Protein AF-A0AAD9R209-F1 (afdb_monomer_lite)

Radius of gyration: 31.99 Å; chains: 1; bounding box: 62×39×92 Å

Structure (mmCIF, N/CA/C/O backbone):
data_AF-A0AAD9R209-F1
#
_entry.id   AF-A0AAD9R209-F1
#
loop_
_atom_site.group_PDB
_atom_site.id
_atom_site.type_symbol
_atom_site.label_atom_id
_atom_site.label_alt_id
_atom_site.label_comp_id
_atom_site.label_asym_id
_atom_site.label_entity_id
_atom_site.label_seq_id
_atom_site.pdbx_PDB_ins_code
_atom_site.Cartn_x
_atom_site.Cartn_y
_atom_site.Cartn_z
_atom_site.occupancy
_atom_site.B_iso_or_equiv
_atom_site.auth_seq_id
_atom_site.auth_comp_id
_atom_site.auth_asym_id
_atom_site.auth_atom_id
_atom_site.pdbx_PDB_model_num
ATOM 1 N N . MET A 1 1 ? -39.297 24.899 1.741 1.00 39.56 1 MET A N 1
ATOM 2 C CA . MET A 1 1 ? -38.639 23.579 1.813 1.00 39.56 1 MET A CA 1
ATOM 3 C C . MET A 1 1 ? -38.096 23.479 3.235 1.00 39.56 1 MET A C 1
ATOM 5 O O . MET A 1 1 ? -37.093 24.117 3.505 1.00 39.56 1 MET A O 1
ATOM 9 N N . ALA A 1 2 ? -38.936 23.142 4.224 1.00 40.56 2 ALA A N 1
ATOM 10 C CA . ALA A 1 2 ? -39.173 21.765 4.701 1.00 40.56 2 ALA A CA 1
ATOM 11 C C . ALA A 1 2 ? -37.816 21.090 5.002 1.00 40.56 2 ALA A C 1
ATOM 13 O O . ALA A 1 2 ? -37.131 20.724 4.054 1.00 40.56 2 ALA A O 1
ATOM 14 N N . ASP A 1 3 ? -37.231 21.317 6.185 1.00 39.03 3 ASP A N 1
ATOM 15 C CA . ASP A 1 3 ? -37.406 20.535 7.435 1.00 39.03 3 ASP A CA 1
ATOM 16 C C . ASP A 1 3 ? -36.980 19.070 7.250 1.00 39.03 3 ASP A C 1
ATOM 18 O O . ASP A 1 3 ? -37.616 18.385 6.460 1.00 39.03 3 ASP A O 1
ATOM 22 N N . GLU A 1 4 ? -35.904 18.624 7.923 1.00 42.00 4 GLU A N 1
ATOM 23 C CA . GLU A 1 4 ? -35.859 17.295 8.564 1.00 42.00 4 GLU A CA 1
ATOM 24 C C . GLU A 1 4 ? -34.577 17.070 9.412 1.00 42.00 4 GLU A C 1
ATOM 26 O O . GLU A 1 4 ? -33.451 17.150 8.919 1.00 42.00 4 GLU A O 1
ATOM 31 N N . ALA A 1 5 ? -34.818 16.695 10.675 1.00 45.03 5 ALA A N 1
ATOM 32 C CA . ALA A 1 5 ? -34.041 15.826 11.576 1.00 45.03 5 ALA A CA 1
ATOM 33 C C . ALA A 1 5 ? -32.638 16.289 12.044 1.00 45.03 5 ALA A C 1
ATOM 35 O O . ALA A 1 5 ? -31.630 16.106 11.371 1.00 45.03 5 ALA A O 1
ATOM 36 N N . ALA A 1 6 ? -32.464 16.891 13.228 1.00 46.31 6 ALA A N 1
ATOM 37 C CA . ALA A 1 6 ? -32.714 16.331 14.568 1.00 46.31 6 ALA A CA 1
ATOM 38 C C . ALA A 1 6 ? -32.082 14.938 14.781 1.00 46.31 6 ALA A C 1
ATOM 40 O O . ALA A 1 6 ? -32.778 13.928 14.853 1.00 46.31 6 ALA A O 1
ATOM 41 N N . SER A 1 7 ? -30.751 14.881 14.923 1.00 39.94 7 SER A N 1
ATOM 42 C 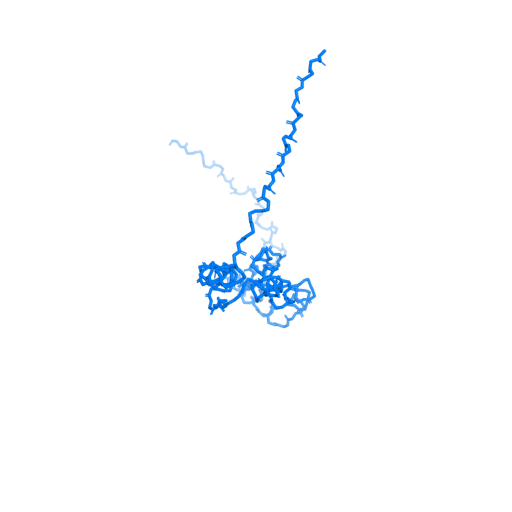CA . SER A 1 7 ? -30.082 13.698 15.480 1.00 39.94 7 SER A CA 1
ATOM 43 C C . SER A 1 7 ? -30.134 13.738 17.002 1.00 39.94 7 SER A C 1
ATOM 45 O O . SER A 1 7 ? -29.393 14.464 17.661 1.00 39.94 7 SER A O 1
ATOM 47 N N . ALA A 1 8 ? -31.090 12.948 17.479 1.00 51.34 8 ALA A N 1
ATOM 48 C CA . ALA A 1 8 ? -31.339 12.442 18.814 1.00 51.34 8 ALA A CA 1
ATOM 49 C C . ALA A 1 8 ? -30.184 12.526 19.825 1.00 51.34 8 ALA A C 1
ATOM 51 O O . ALA A 1 8 ? -29.066 12.056 19.617 1.00 51.34 8 ALA A O 1
ATOM 52 N N . GLU A 1 9 ? -30.565 13.049 20.982 1.00 49.25 9 GLU A N 1
ATOM 53 C CA . GLU A 1 9 ? -29.895 12.960 22.265 1.00 49.25 9 GLU A CA 1
ATOM 54 C C . GLU A 1 9 ? -29.612 11.496 22.650 1.00 49.25 9 GLU A C 1
ATOM 56 O O . GLU A 1 9 ? -30.528 10.726 22.942 1.00 49.25 9 GLU A O 1
ATOM 61 N N . GLU A 1 10 ? -28.339 11.107 22.743 1.00 46.91 10 GLU A N 1
ATOM 62 C CA . GLU A 1 10 ? -27.962 9.912 23.503 1.00 46.91 10 GLU A CA 1
ATOM 63 C C . GLU A 1 10 ? -27.911 10.260 24.995 1.00 46.91 10 GLU A C 1
ATOM 65 O O . GLU A 1 10 ? -26.869 10.536 25.590 1.00 46.91 10 GLU A O 1
ATOM 70 N N . ASN A 1 11 ? -29.090 10.241 25.615 1.00 55.69 11 ASN A N 1
ATOM 71 C CA . ASN A 1 11 ? -29.257 10.217 27.061 1.00 55.69 11 ASN A CA 1
ATOM 72 C C . ASN A 1 11 ? -28.818 8.845 27.606 1.00 55.69 11 ASN A C 1
ATOM 74 O O . ASN A 1 11 ? -29.632 7.968 27.904 1.00 55.69 11 ASN A O 1
ATOM 78 N N . THR A 1 12 ? -27.507 8.626 27.721 1.00 56.84 12 THR A N 1
ATOM 79 C CA . THR A 1 12 ? -26.969 7.441 28.397 1.00 56.84 12 THR A CA 1
ATOM 80 C C . THR A 1 12 ? -27.077 7.603 29.909 1.00 56.84 12 THR A C 1
ATOM 82 O O . THR A 1 12 ? -26.223 8.203 30.564 1.00 56.84 12 THR A O 1
ATOM 85 N N . ALA A 1 13 ? -28.132 7.017 30.473 1.00 47.56 13 ALA A N 1
ATOM 86 C CA . ALA A 1 13 ? -28.303 6.828 31.904 1.00 47.56 13 ALA A CA 1
ATOM 87 C C . ALA A 1 13 ? -27.066 6.145 32.522 1.00 47.56 13 ALA A C 1
ATOM 89 O O . ALA A 1 13 ? -26.783 4.966 32.285 1.00 47.56 13 ALA A O 1
ATOM 90 N N . CYS A 1 14 ? -26.332 6.881 33.360 1.00 49.88 14 CYS A N 1
ATOM 91 C CA . CYS A 1 14 ? -25.228 6.354 34.158 1.00 49.88 14 CYS A CA 1
ATOM 92 C C . CYS A 1 14 ? -25.789 5.458 35.274 1.00 49.88 14 CYS A C 1
ATOM 94 O O . CYS A 1 14 ? -26.001 5.878 36.415 1.00 49.88 14 CYS A O 1
ATOM 96 N N . THR A 1 15 ? -26.075 4.199 34.939 1.00 61.84 15 THR A N 1
ATOM 97 C CA . THR A 1 15 ? -26.408 3.185 35.939 1.00 61.84 15 THR A CA 1
ATOM 98 C C . THR A 1 15 ? -25.148 2.895 36.755 1.00 61.84 15 THR A C 1
ATOM 100 O O . THR A 1 15 ? -24.090 2.555 36.220 1.00 61.84 15 THR A O 1
ATOM 103 N N . LYS A 1 16 ? -25.233 3.081 38.076 1.00 66.50 16 LYS A N 1
ATOM 104 C CA . LYS A 1 16 ? -24.125 2.894 39.026 1.00 66.50 16 LYS A CA 1
ATOM 105 C C . LYS A 1 16 ? -23.766 1.405 39.113 1.00 66.50 16 LYS A C 1
ATOM 107 O O . LYS A 1 16 ? -24.163 0.703 40.039 1.00 66.50 16 LYS A O 1
ATOM 112 N N . THR A 1 17 ? -23.059 0.883 38.116 1.00 69.88 17 THR A N 1
ATOM 113 C CA . THR A 1 17 ? -22.602 -0.509 38.105 1.00 69.88 17 THR A CA 1
ATOM 114 C C . THR A 1 17 ? -21.382 -0.670 39.011 1.00 69.88 17 THR A C 1
ATOM 116 O O . THR A 1 17 ? -20.499 0.185 39.081 1.00 69.88 17 THR A O 1
ATOM 119 N N . SER A 1 18 ? -21.318 -1.782 39.748 1.00 83.25 18 SER A N 1
ATOM 120 C CA . SER A 1 18 ? -20.180 -2.063 40.628 1.00 83.25 18 SER A CA 1
ATOM 121 C C . SER A 1 18 ? -18.874 -2.145 39.829 1.00 83.25 18 SER A C 1
ATOM 123 O O . SER A 1 18 ? -18.788 -2.872 38.837 1.00 83.25 18 SER A O 1
ATOM 125 N N . LYS A 1 19 ? -17.818 -1.475 40.313 1.00 81.88 19 LYS A N 1
ATOM 126 C CA . LYS A 1 19 ? -16.475 -1.441 39.697 1.00 81.88 19 LYS A CA 1
ATOM 127 C C . LYS A 1 19 ? -15.907 -2.840 39.416 1.00 81.88 19 LYS A C 1
ATOM 129 O O . LYS A 1 19 ? -15.164 -3.024 38.454 1.00 81.88 19 LYS A O 1
ATOM 134 N N . ARG A 1 20 ? -16.276 -3.845 40.225 1.00 82.81 20 ARG A N 1
ATOM 135 C CA . ARG A 1 20 ? -15.916 -5.257 39.993 1.00 82.81 20 ARG A CA 1
ATOM 136 C C . ARG A 1 20 ? -16.643 -5.857 38.785 1.00 82.81 20 ARG A C 1
ATOM 138 O O . ARG A 1 20 ? -16.011 -6.542 37.987 1.00 82.81 20 ARG A O 1
ATOM 145 N N . LYS A 1 21 ? -17.942 -5.579 38.629 1.00 88.00 21 LYS A N 1
ATOM 146 C CA . LYS A 1 21 ? -18.748 -6.045 37.489 1.00 88.00 21 LYS A CA 1
ATOM 147 C C . LYS A 1 21 ? -18.262 -5.408 36.185 1.00 88.00 21 LYS A C 1
ATOM 149 O O . LYS A 1 21 ? -18.064 -6.124 35.210 1.00 88.00 21 LYS A O 1
ATOM 154 N N . LEU A 1 22 ? -17.961 -4.107 36.208 1.00 84.69 22 LEU A N 1
ATOM 155 C CA . LEU A 1 22 ? -17.415 -3.384 35.055 1.00 84.69 22 LEU A CA 1
ATOM 156 C C . LEU A 1 22 ? -16.081 -3.979 34.576 1.00 84.69 22 LEU A C 1
ATOM 158 O O . LEU A 1 22 ? -15.929 -4.270 33.394 1.00 84.69 22 LEU A O 1
ATOM 162 N N . LYS A 1 23 ? -15.140 -4.244 35.495 1.00 81.56 23 LYS A N 1
ATOM 163 C CA . LYS A 1 23 ? -13.856 -4.879 35.149 1.00 81.56 23 LYS A CA 1
ATOM 164 C C . LYS A 1 23 ? -14.031 -6.253 34.503 1.00 81.56 23 LYS A C 1
ATOM 166 O O . LYS A 1 23 ? -13.322 -6.573 33.556 1.00 81.56 23 LYS A O 1
ATOM 171 N N . ARG A 1 24 ? -14.970 -7.063 35.000 1.00 85.44 24 ARG A N 1
ATOM 172 C CA . ARG A 1 24 ? -15.225 -8.408 34.464 1.00 85.44 24 ARG A CA 1
ATOM 173 C C . ARG A 1 24 ? -15.768 -8.348 33.031 1.00 85.44 24 ARG A C 1
ATOM 175 O O . ARG A 1 24 ? -15.285 -9.083 32.178 1.00 85.44 24 ARG A O 1
ATOM 182 N N . LEU A 1 25 ? -16.687 -7.418 32.761 1.00 85.06 25 LEU A N 1
ATOM 183 C CA . LEU A 1 25 ? -17.211 -7.165 31.414 1.00 85.06 25 LEU A CA 1
ATOM 184 C C . LEU A 1 25 ? -16.127 -6.647 30.459 1.00 85.06 25 LEU A C 1
ATOM 186 O O . LEU A 1 25 ? -16.054 -7.098 29.322 1.00 85.06 25 LEU A O 1
ATOM 190 N N . GLN A 1 26 ? -15.244 -5.755 30.919 1.00 83.94 26 GLN A N 1
ATOM 191 C CA . GLN A 1 26 ? -14.130 -5.254 30.105 1.00 83.94 26 GLN A CA 1
ATOM 192 C C . GLN A 1 26 ? -13.136 -6.354 29.715 1.00 83.94 26 GLN A C 1
ATOM 194 O O . GLN A 1 26 ? -12.656 -6.358 28.585 1.00 83.94 26 GLN A O 1
ATOM 199 N N . VAL A 1 27 ? -12.829 -7.288 30.622 1.00 83.31 27 VAL A N 1
ATOM 200 C CA . VAL A 1 27 ? -11.951 -8.433 30.320 1.00 83.31 27 VAL A CA 1
ATOM 201 C C . VAL A 1 27 ? -12.608 -9.366 29.306 1.00 83.31 27 VAL A C 1
ATOM 203 O O . VAL A 1 27 ? -11.956 -9.797 28.354 1.00 83.31 27 VAL A O 1
ATOM 206 N N . GLU A 1 28 ? -13.903 -9.643 29.466 1.00 85.94 28 GLU A N 1
ATOM 207 C CA . GLU A 1 28 ? -14.636 -10.467 28.507 1.00 85.94 28 GLU A CA 1
ATOM 208 C C . GLU A 1 28 ? -14.680 -9.803 27.123 1.00 85.94 28 GLU A C 1
ATOM 210 O O . GLU A 1 28 ? -14.374 -10.450 26.122 1.00 85.94 28 GLU A O 1
ATOM 215 N N . ALA A 1 29 ? -14.974 -8.502 27.062 1.00 85.25 29 ALA A N 1
ATOM 216 C CA . ALA A 1 29 ? -14.970 -7.739 25.818 1.00 85.25 29 ALA A CA 1
ATOM 217 C C . ALA A 1 29 ? -13.581 -7.737 25.161 1.00 85.25 29 ALA A C 1
ATOM 219 O O . ALA A 1 29 ? -13.459 -8.054 23.980 1.00 85.25 29 ALA A O 1
ATOM 220 N N . ALA A 1 30 ? -12.521 -7.472 25.931 1.00 83.62 30 ALA A N 1
ATOM 221 C CA . ALA A 1 30 ? -11.154 -7.442 25.420 1.00 83.62 30 ALA A CA 1
ATOM 222 C C . ALA A 1 30 ? -10.708 -8.782 24.817 1.00 83.62 30 ALA A C 1
ATOM 224 O O . ALA A 1 30 ? -10.008 -8.792 23.808 1.00 83.62 30 ALA A O 1
ATOM 225 N N . SER A 1 31 ? -11.155 -9.909 25.381 1.00 82.06 31 SER A N 1
ATOM 226 C CA . SER A 1 31 ? -10.808 -11.246 24.877 1.00 82.06 31 SER A CA 1
ATOM 227 C C . SER A 1 31 ? -11.370 -11.547 23.476 1.00 82.06 31 SER A C 1
ATOM 229 O O . SER A 1 31 ? -10.807 -12.362 22.731 1.00 82.06 31 SER A O 1
ATOM 231 N N . LYS A 1 32 ? -12.461 -10.862 23.106 1.00 86.44 32 LYS A N 1
ATOM 232 C CA . LYS A 1 32 ? -13.131 -10.973 21.803 1.00 86.44 32 LYS A CA 1
ATOM 233 C C . LYS A 1 32 ? -12.527 -10.033 20.751 1.00 86.44 32 LYS A C 1
ATOM 235 O O . LYS A 1 32 ? -12.711 -10.278 19.563 1.00 86.44 32 LYS A O 1
ATOM 240 N N . LEU A 1 33 ? -11.768 -9.009 21.151 1.00 88.38 33 LEU A N 1
ATOM 241 C CA . LEU A 1 33 ? -11.139 -8.071 20.217 1.00 88.38 33 LEU A CA 1
ATOM 242 C C . LEU A 1 33 ? -10.003 -8.736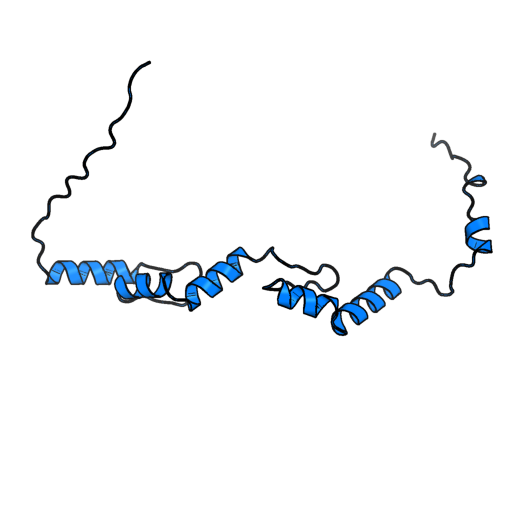 19.440 1.00 88.38 33 LEU A C 1
ATOM 244 O O . LEU A 1 33 ? -9.104 -9.358 20.017 1.00 88.38 33 LEU A O 1
ATOM 248 N N . ARG A 1 34 ? -10.027 -8.573 18.116 1.00 88.25 34 ARG A N 1
ATOM 249 C CA . ARG A 1 34 ? -8.972 -9.028 17.204 1.00 88.25 34 ARG A CA 1
ATOM 250 C C . ARG A 1 34 ? -8.619 -7.918 16.229 1.00 88.25 34 ARG A C 1
ATOM 252 O O . ARG A 1 34 ? -9.458 -7.109 15.862 1.00 88.25 34 ARG A O 1
ATOM 259 N N . CYS A 1 35 ? -7.357 -7.895 15.823 1.00 89.69 35 CYS A N 1
ATOM 260 C CA . CYS A 1 35 ? -6.844 -6.949 14.845 1.00 89.69 35 CYS A CA 1
ATOM 261 C C . CYS A 1 35 ? -6.654 -7.661 13.503 1.00 89.69 35 CYS A C 1
ATOM 263 O O . CYS A 1 35 ? -5.852 -8.588 13.409 1.00 89.69 35 CYS A O 1
ATOM 265 N N . GLU A 1 36 ? -7.321 -7.195 12.449 1.00 86.94 36 GLU A N 1
ATOM 266 C CA . GLU A 1 36 ? -7.230 -7.784 11.099 1.00 86.94 36 GLU A CA 1
ATOM 267 C C . GLU A 1 36 ? -5.853 -7.602 10.436 1.00 86.94 36 GLU A C 1
ATOM 269 O O . GLU A 1 36 ? -5.471 -8.335 9.523 1.00 86.94 36 GLU A O 1
ATOM 274 N N . VAL A 1 37 ? -5.080 -6.612 10.887 1.00 86.75 37 VAL A N 1
ATOM 275 C CA . VAL A 1 37 ? -3.708 -6.352 10.413 1.00 86.75 37 VAL A CA 1
ATOM 276 C C . VAL A 1 37 ? -2.687 -7.220 11.175 1.00 86.75 37 VAL A C 1
ATOM 278 O O . VAL A 1 37 ? -1.598 -7.531 10.678 1.00 86.75 37 VAL A O 1
ATOM 281 N N . CYS A 1 38 ? -3.027 -7.629 12.400 1.00 88.88 38 CYS A N 1
ATOM 282 C CA . CYS A 1 38 ? -2.166 -8.365 13.325 1.00 88.88 38 CYS A CA 1
ATOM 283 C C . CYS A 1 38 ? -2.943 -9.520 13.988 1.00 88.88 38 CYS A C 1
ATOM 285 O O . CYS A 1 38 ? -3.199 -9.444 15.193 1.00 88.88 38 CYS A O 1
ATOM 287 N N . PRO A 1 39 ? -3.291 -10.586 13.242 1.00 84.50 39 PRO A N 1
ATOM 288 C CA . PRO A 1 39 ? -4.107 -11.687 13.763 1.00 84.50 39 PRO A CA 1
ATOM 289 C C . PRO A 1 39 ? -3.445 -12.439 14.930 1.00 84.50 39 PRO A C 1
ATOM 291 O O . PRO A 1 39 ? -4.137 -12.930 15.817 1.00 84.50 39 PRO A O 1
ATOM 294 N N . ASP A 1 40 ? -2.111 -12.460 14.995 1.00 85.56 40 ASP A N 1
ATOM 295 C CA . ASP A 1 40 ? -1.351 -13.122 16.067 1.00 85.56 40 ASP A CA 1
ATOM 296 C C . ASP A 1 40 ? -1.423 -12.398 17.423 1.00 85.56 40 ASP A C 1
ATOM 298 O O . ASP A 1 40 ? -1.053 -12.952 18.463 1.00 85.56 40 ASP A O 1
ATOM 302 N N . LYS A 1 41 ? -1.868 -11.134 17.449 1.00 83.12 41 LYS A N 1
ATOM 303 C CA . LYS A 1 41 ? -1.937 -10.345 18.684 1.00 83.12 41 LYS A CA 1
ATOM 304 C C . LYS A 1 41 ? -3.249 -10.613 19.419 1.00 83.12 41 LYS A C 1
ATOM 306 O O . LYS A 1 41 ? -4.327 -10.271 18.943 1.00 83.12 41 LYS A O 1
ATOM 311 N N . LYS A 1 42 ? -3.130 -11.161 20.631 1.00 86.38 42 LYS A N 1
ATOM 312 C CA . LYS A 1 42 ? -4.223 -11.271 21.607 1.00 86.38 42 LYS A CA 1
ATOM 313 C C . LYS A 1 42 ? -4.180 -10.092 22.574 1.00 86.38 42 LYS A C 1
ATOM 315 O O . LYS A 1 42 ? -3.103 -9.694 23.022 1.00 86.38 42 LYS A O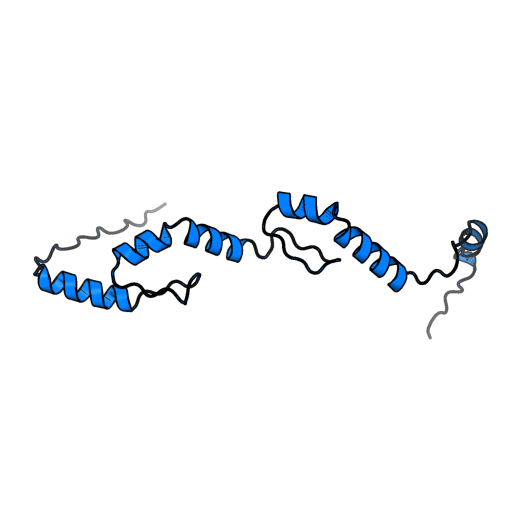 1
ATOM 320 N N . PHE A 1 43 ? -5.349 -9.563 22.912 1.00 85.31 43 PHE A N 1
ATOM 321 C CA . PHE A 1 43 ? -5.497 -8.430 23.820 1.00 85.31 43 PHE A CA 1
ATOM 322 C C . PHE A 1 43 ? -6.189 -8.888 25.103 1.00 85.31 43 PHE A C 1
ATOM 324 O O . PHE A 1 43 ? -7.166 -9.629 25.062 1.00 85.31 43 PHE A O 1
ATOM 331 N N . THR A 1 44 ? -5.652 -8.481 26.252 1.00 85.19 44 THR A N 1
ATOM 332 C CA . THR A 1 44 ? -6.183 -8.829 27.584 1.00 85.19 44 THR A CA 1
ATOM 333 C C . THR A 1 44 ? -6.954 -7.676 28.228 1.00 85.19 44 THR A C 1
ATOM 335 O O . THR A 1 44 ? -7.604 -7.856 29.254 1.00 85.19 44 THR A O 1
ATOM 338 N N . SER A 1 45 ? -6.887 -6.484 27.633 1.00 85.31 45 SER A N 1
ATOM 339 C CA . SER A 1 45 ? -7.576 -5.276 28.080 1.00 85.31 45 SER A CA 1
ATOM 340 C C . SER A 1 45 ? -7.892 -4.380 26.884 1.00 85.31 45 SER A C 1
ATOM 342 O O . SER A 1 45 ? -7.122 -4.348 25.922 1.00 85.31 45 SER A O 1
ATOM 344 N N . LEU A 1 46 ? -8.986 -3.619 26.979 1.00 85.88 46 LEU A N 1
ATOM 345 C CA . LEU A 1 46 ? -9.371 -2.593 26.003 1.00 85.88 46 LEU A CA 1
ATOM 346 C C . LEU A 1 46 ? -8.242 -1.583 25.783 1.00 85.88 46 LEU A C 1
ATOM 348 O O . LEU A 1 46 ? -7.839 -1.347 24.653 1.00 85.88 46 LEU A O 1
ATOM 352 N N . LYS A 1 47 ? -7.624 -1.107 26.870 1.00 87.69 47 LYS A N 1
ATOM 353 C CA . LYS A 1 47 ? -6.509 -0.155 26.787 1.00 87.69 47 LYS A CA 1
ATOM 354 C C . LYS A 1 47 ? -5.331 -0.704 25.972 1.00 87.69 47 LYS A C 1
ATOM 356 O O . LYS A 1 47 ? -4.732 0.016 25.190 1.00 87.69 47 LYS A O 1
ATOM 361 N N . MET A 1 48 ? -5.025 -1.996 26.110 1.00 88.00 48 MET A N 1
ATOM 362 C CA . MET A 1 48 ? -3.968 -2.643 25.322 1.00 88.00 48 MET A CA 1
ATOM 363 C C . MET A 1 48 ? -4.305 -2.715 23.831 1.00 88.00 48 MET A C 1
ATOM 365 O O . MET A 1 48 ? -3.396 -2.690 23.002 1.00 88.00 48 MET A O 1
ATOM 369 N N . TYR A 1 49 ? -5.587 -2.862 23.496 1.00 89.94 49 TYR A N 1
ATOM 370 C CA . TYR A 1 49 ? -6.048 -2.826 22.116 1.00 89.94 49 TYR A CA 1
ATOM 371 C C . TYR A 1 49 ? -5.934 -1.412 21.540 1.00 89.94 49 TYR A C 1
ATOM 373 O O . TYR A 1 49 ? -5.353 -1.252 20.469 1.00 89.94 49 TYR A O 1
ATOM 381 N N . ASP A 1 50 ? -6.372 -0.393 22.281 1.00 90.06 50 ASP A N 1
ATOM 382 C CA . ASP A 1 50 ? -6.268 1.012 21.866 1.00 90.06 50 ASP A CA 1
ATOM 383 C C . ASP A 1 50 ? -4.806 1.437 21.679 1.00 90.06 50 ASP A C 1
ATOM 385 O O . ASP A 1 50 ? -4.427 1.955 20.627 1.00 90.06 50 ASP A O 1
ATOM 389 N N . ASP A 1 51 ? -3.945 1.113 22.647 1.00 91.56 51 ASP A N 1
ATOM 390 C CA . ASP A 1 51 ? -2.505 1.365 22.558 1.00 91.56 51 ASP A CA 1
ATOM 391 C C . ASP A 1 51 ? -1.887 0.629 21.357 1.00 91.56 51 ASP A C 1
ATOM 393 O O . ASP A 1 51 ? -0.982 1.141 20.691 1.00 91.56 51 ASP A O 1
ATOM 397 N N . HIS A 1 52 ? -2.366 -0.578 21.038 1.00 92.25 52 HIS A N 1
ATOM 398 C CA . HIS A 1 52 ? -1.935 -1.304 19.848 1.00 92.25 52 HIS A CA 1
ATOM 399 C C . HIS A 1 52 ? -2.392 -0.627 18.555 1.00 92.25 52 HIS A C 1
ATOM 401 O O . HIS A 1 52 ? -1.571 -0.493 17.649 1.00 92.25 52 HIS A O 1
ATOM 407 N N . MET A 1 53 ? -3.647 -0.187 18.467 1.00 89.94 53 MET A N 1
ATOM 408 C CA . MET A 1 53 ? -4.175 0.552 17.317 1.00 89.94 53 MET A CA 1
ATOM 409 C C . MET A 1 53 ? -3.404 1.859 17.093 1.00 89.94 53 MET A C 1
ATOM 411 O O . MET A 1 53 ? -3.079 2.184 15.954 1.00 89.94 53 MET A O 1
ATOM 415 N N . ALA A 1 54 ? -3.016 2.550 18.168 1.00 90.94 54 ALA A N 1
ATOM 416 C CA . ALA A 1 54 ? -2.194 3.761 18.124 1.00 90.94 54 ALA A CA 1
ATOM 417 C C . ALA A 1 54 ? -0.685 3.489 17.940 1.00 90.94 54 ALA A C 1
ATOM 419 O O . ALA A 1 54 ? 0.103 4.401 17.673 1.00 90.94 54 ALA A O 1
ATOM 420 N N . SER A 1 55 ? -0.234 2.238 18.078 1.00 89.75 55 SER A N 1
ATOM 421 C CA . SER A 1 55 ? 1.190 1.908 18.031 1.00 89.75 55 SER A CA 1
ATOM 422 C C . SER A 1 55 ? 1.779 2.115 16.637 1.00 89.75 55 SER A C 1
ATOM 424 O O . SER A 1 55 ? 1.301 1.559 15.647 1.00 89.75 55 SER A O 1
ATOM 426 N N . LYS A 1 56 ? 2.953 2.761 16.567 1.00 88.00 56 LYS A N 1
ATOM 427 C CA . LYS A 1 56 ? 3.730 2.946 15.319 1.00 88.00 56 LYS A CA 1
ATOM 428 C C . LYS A 1 56 ? 3.941 1.640 14.536 1.00 88.00 56 LYS A C 1
ATOM 430 O O . LYS A 1 56 ? 3.954 1.649 13.308 1.00 88.00 56 LYS A O 1
ATOM 435 N N . LYS A 1 57 ? 4.085 0.505 15.237 1.00 87.38 57 LYS A N 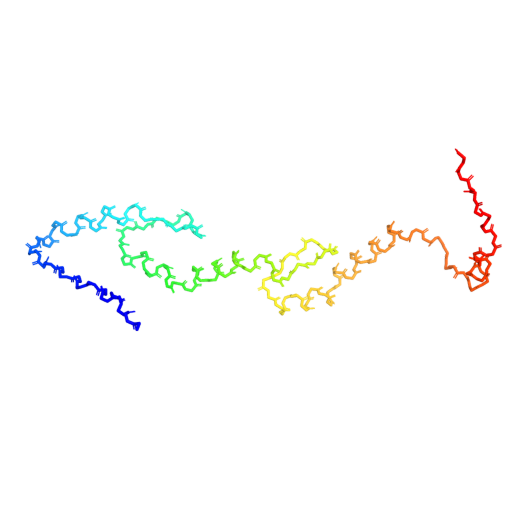1
ATOM 436 C CA . LYS A 1 57 ? 4.213 -0.833 14.629 1.00 87.38 57 LYS A CA 1
ATOM 437 C C . LYS A 1 57 ? 2.946 -1.250 13.874 1.00 87.38 57 LYS A C 1
ATOM 439 O O . LYS A 1 57 ? 3.057 -1.752 12.758 1.00 87.38 57 LYS A O 1
ATOM 444 N N . HIS A 1 58 ? 1.770 -1.028 14.466 1.00 89.31 58 HIS A N 1
ATOM 445 C CA . HIS A 1 58 ? 0.486 -1.303 13.823 1.00 89.31 58 HIS A CA 1
ATOM 446 C C . HIS A 1 58 ? 0.293 -0.385 12.616 1.00 89.31 58 HIS A C 1
ATOM 448 O O . HIS A 1 58 ? 0.088 -0.889 11.517 1.00 89.31 58 HIS A O 1
ATOM 454 N N . LEU A 1 59 ? 0.488 0.930 12.778 1.00 87.06 59 LEU A N 1
ATOM 455 C CA . LEU A 1 59 ? 0.360 1.902 11.684 1.00 87.06 59 LEU A CA 1
ATOM 456 C C . LEU A 1 59 ? 1.279 1.569 10.504 1.00 87.06 59 LEU A C 1
ATOM 458 O O . LEU A 1 59 ? 0.849 1.621 9.357 1.00 87.06 59 LEU A O 1
ATOM 462 N N . LYS A 1 60 ? 2.535 1.182 10.760 1.00 82.88 60 LYS A N 1
ATOM 463 C CA . LYS A 1 60 ? 3.465 0.783 9.693 1.00 82.88 60 LYS A CA 1
ATOM 464 C C . LYS A 1 60 ? 2.969 -0.452 8.938 1.00 82.88 60 LYS A C 1
ATOM 466 O O . LYS A 1 60 ? 3.092 -0.503 7.718 1.00 82.88 60 LYS A O 1
ATOM 471 N N . LYS A 1 61 ? 2.409 -1.436 9.648 1.00 81.81 61 LYS A N 1
ATOM 472 C CA . LYS A 1 61 ? 1.871 -2.659 9.038 1.00 81.81 61 LYS A CA 1
ATOM 473 C C . LYS A 1 61 ? 0.563 -2.394 8.287 1.00 81.81 61 LYS A C 1
ATOM 475 O O . LYS A 1 61 ? 0.400 -2.919 7.193 1.00 81.81 61 LYS A O 1
ATOM 480 N N . LYS A 1 62 ? -0.306 -1.532 8.828 1.00 84.12 62 LYS A N 1
ATOM 481 C CA . LYS A 1 62 ? -1.534 -1.060 8.177 1.00 84.12 62 LYS A CA 1
ATOM 482 C C . LYS A 1 62 ? -1.202 -0.343 6.871 1.00 84.12 62 LYS A C 1
ATOM 484 O O . LYS A 1 62 ? -1.634 -0.794 5.821 1.00 84.12 62 LYS A O 1
ATOM 489 N N . ARG A 1 63 ? -0.306 0.651 6.923 1.00 76.44 63 ARG A N 1
ATOM 490 C CA . ARG A 1 63 ? 0.187 1.350 5.728 1.00 76.44 63 ARG A CA 1
ATOM 491 C C . ARG A 1 63 ? 0.766 0.380 4.707 1.00 76.44 63 ARG A C 1
ATOM 493 O O . ARG A 1 63 ? 0.428 0.491 3.548 1.00 76.44 63 ARG A O 1
ATOM 500 N N . LYS A 1 64 ? 1.576 -0.603 5.120 1.00 69.31 64 LYS A N 1
ATOM 501 C CA . LYS A 1 64 ? 2.141 -1.592 4.186 1.00 69.31 64 LYS A CA 1
ATOM 502 C C . LYS A 1 64 ? 1.069 -2.446 3.491 1.00 69.31 64 LYS A C 1
ATOM 504 O O . LYS A 1 64 ? 1.261 -2.801 2.336 1.00 69.31 64 LYS A O 1
ATOM 509 N N . LYS A 1 65 ? -0.018 -2.786 4.194 1.00 69.12 65 LYS A N 1
ATOM 510 C CA . LYS A 1 65 ? -1.158 -3.537 3.642 1.00 69.12 65 LYS A CA 1
ATOM 511 C C . LYS A 1 65 ? -2.006 -2.677 2.697 1.00 69.12 65 LYS A C 1
ATOM 513 O O . LYS A 1 65 ? -2.543 -3.213 1.747 1.00 69.12 65 LYS A O 1
ATOM 518 N N . GLU A 1 66 ? -2.104 -1.373 2.952 1.00 65.44 66 GLU A N 1
ATOM 519 C CA . GLU A 1 66 ? -2.812 -0.412 2.087 1.00 65.44 66 GLU A CA 1
ATOM 520 C C . GLU A 1 66 ? -1.964 0.034 0.883 1.00 65.44 66 GLU A C 1
ATOM 522 O O . GLU A 1 66 ? -2.500 0.414 -0.147 1.00 65.44 66 GLU A O 1
ATOM 527 N N . THR A 1 67 ? -0.632 -0.006 0.990 1.00 58.03 67 THR A N 1
ATOM 528 C CA . THR A 1 67 ? 0.300 0.379 -0.083 1.00 58.03 67 THR A CA 1
ATOM 529 C C . THR A 1 67 ? 0.747 -0.803 -0.936 1.00 58.03 67 THR A C 1
ATOM 531 O O . THR A 1 67 ? 1.807 -0.720 -1.559 1.00 58.03 67 THR A O 1
ATOM 534 N N . THR A 1 68 ? 0.008 -1.915 -0.945 1.00 55.84 68 THR A N 1
ATOM 535 C CA . THR A 1 68 ? 0.292 -3.064 -1.824 1.00 55.84 68 THR A CA 1
ATOM 536 C C . THR A 1 68 ? 0.402 -2.672 -3.300 1.00 55.84 68 THR A C 1
ATOM 538 O O . THR A 1 68 ? 1.043 -3.388 -4.060 1.00 55.84 68 THR A O 1
ATOM 541 N N . ASP A 1 69 ? -0.087 -1.485 -3.662 1.00 57.16 69 ASP A N 1
ATOM 542 C CA . ASP A 1 69 ? -0.214 -1.024 -5.044 1.00 57.16 69 ASP A CA 1
ATOM 543 C C . ASP A 1 69 ? 0.701 0.156 -5.413 1.00 57.16 69 ASP A C 1
ATOM 545 O O . ASP A 1 69 ? 0.626 0.669 -6.524 1.00 57.16 69 ASP A O 1
ATOM 549 N N . ALA A 1 70 ? 1.569 0.636 -4.514 1.00 67.44 70 ALA A N 1
ATOM 550 C CA . ALA A 1 70 ? 2.191 1.942 -4.750 1.00 67.44 70 ALA A CA 1
ATOM 551 C C . ALA A 1 70 ? 3.414 1.921 -5.692 1.00 67.44 70 ALA A C 1
ATOM 553 O O . ALA A 1 70 ? 3.643 2.910 -6.379 1.00 67.44 70 ALA A O 1
ATOM 554 N N . TRP A 1 71 ? 4.211 0.844 -5.732 1.00 79.69 71 TRP A N 1
ATOM 555 C CA . TRP A 1 71 ? 5.451 0.797 -6.531 1.00 79.69 71 TRP A CA 1
ATOM 556 C C . TRP A 1 71 ? 5.809 -0.641 -6.931 1.00 79.69 71 TRP A C 1
ATOM 558 O O . TRP A 1 71 ? 6.601 -1.305 -6.257 1.00 79.69 71 TRP A O 1
ATOM 568 N N . VAL A 1 72 ? 5.201 -1.134 -8.011 1.00 84.88 72 VAL A N 1
ATOM 569 C CA . VAL A 1 72 ? 5.420 -2.493 -8.535 1.00 84.88 72 VAL A CA 1
ATOM 570 C C . VAL A 1 72 ? 6.254 -2.435 -9.810 1.00 84.88 72 VAL A C 1
ATOM 572 O O . VAL A 1 72 ? 5.934 -1.697 -10.739 1.00 84.88 72 VAL A O 1
ATOM 575 N N . CYS A 1 73 ? 7.332 -3.218 -9.869 1.00 88.19 73 CYS A N 1
ATOM 576 C CA . CYS A 1 73 ? 8.153 -3.339 -11.071 1.00 88.19 73 CYS A CA 1
ATOM 577 C C . CYS A 1 73 ? 7.732 -4.574 -11.857 1.00 88.19 73 CYS A C 1
ATOM 579 O O . CYS A 1 73 ? 8.057 -5.679 -11.433 1.00 88.19 73 CYS A O 1
ATOM 581 N N . GLY A 1 74 ? 7.092 -4.392 -13.015 1.00 86.00 74 GLY A N 1
ATOM 582 C CA . GLY A 1 74 ? 6.670 -5.505 -13.875 1.00 86.00 74 GLY A CA 1
ATOM 583 C C . GLY A 1 74 ? 7.833 -6.334 -14.434 1.00 86.00 74 GLY A C 1
ATOM 584 O O . GLY A 1 74 ? 7.737 -7.546 -14.520 1.00 86.00 74 GLY A O 1
ATOM 585 N N . ALA A 1 75 ? 8.988 -5.722 -14.720 1.00 85.50 75 ALA A N 1
ATOM 586 C CA . ALA A 1 75 ? 10.160 -6.476 -15.183 1.00 85.50 75 ALA A CA 1
ATOM 587 C C . ALA A 1 75 ? 10.772 -7.371 -14.087 1.00 85.50 75 ALA A C 1
ATOM 589 O O . ALA A 1 75 ? 11.519 -8.308 -14.372 1.00 85.50 75 ALA A O 1
ATOM 590 N N . CYS A 1 76 ? 10.527 -7.050 -12.812 1.00 87.75 76 CYS A N 1
ATOM 591 C CA . CYS A 1 76 ? 11.139 -7.735 -11.677 1.00 87.75 76 CYS A CA 1
ATOM 592 C C . CYS A 1 76 ? 10.154 -8.507 -10.797 1.00 87.75 76 CYS A C 1
ATOM 594 O O . CYS A 1 76 ? 10.644 -9.228 -9.925 1.00 87.75 76 CYS A O 1
ATOM 596 N N . ASP A 1 77 ? 8.847 -8.331 -11.003 1.00 85.56 77 ASP A N 1
ATOM 597 C CA . ASP A 1 77 ? 7.745 -8.742 -10.124 1.00 85.56 77 ASP A CA 1
ATOM 598 C C . ASP A 1 77 ? 7.996 -8.380 -8.653 1.00 85.56 77 ASP A C 1
ATOM 600 O O . ASP A 1 77 ? 7.784 -9.167 -7.731 1.00 85.56 77 ASP A O 1
ATOM 604 N N . LEU A 1 78 ? 8.526 -7.172 -8.430 1.00 82.62 78 LEU A N 1
ATOM 605 C CA . LEU A 1 78 ? 8.931 -6.700 -7.108 1.00 82.62 78 LEU A CA 1
ATOM 606 C C . LEU A 1 78 ? 8.060 -5.529 -6.655 1.00 82.62 78 LEU A C 1
ATOM 608 O O . LEU A 1 78 ? 8.057 -4.473 -7.288 1.00 82.62 78 LEU A O 1
ATOM 612 N N . THR A 1 79 ? 7.388 -5.701 -5.516 1.00 83.88 79 THR A N 1
ATOM 613 C CA . THR A 1 79 ? 6.628 -4.644 -4.835 1.00 83.88 79 THR A CA 1
ATOM 614 C C . THR A 1 79 ? 7.503 -3.940 -3.804 1.00 83.88 79 THR A C 1
ATOM 616 O O . THR A 1 79 ? 8.063 -4.571 -2.902 1.00 83.88 79 THR A O 1
ATOM 619 N N . LEU A 1 80 ? 7.601 -2.618 -3.910 1.00 82.25 80 LEU A N 1
ATOM 620 C CA . LEU A 1 80 ? 8.423 -1.784 -3.039 1.00 82.25 80 LEU A CA 1
ATOM 621 C C . LEU A 1 80 ? 7.559 -0.882 -2.154 1.00 82.25 80 LEU A C 1
ATOM 623 O O . LEU A 1 80 ? 6.500 -0.406 -2.550 1.00 82.25 80 LEU A O 1
ATOM 627 N N . SER A 1 81 ? 8.017 -0.647 -0.920 1.00 78.44 81 SER A N 1
ATOM 628 C CA . SER A 1 81 ? 7.244 0.072 0.104 1.00 78.44 81 SER A CA 1
ATOM 629 C C . SER A 1 81 ? 7.400 1.595 0.078 1.00 78.44 81 SER A C 1
ATOM 631 O O . SER A 1 81 ? 6.738 2.296 0.846 1.00 78.44 81 SER A O 1
ATOM 633 N N . SER A 1 82 ? 8.282 2.131 -0.766 1.00 80.94 82 SER A N 1
ATOM 634 C CA . SER A 1 82 ? 8.560 3.564 -0.841 1.00 80.94 82 SER A CA 1
ATOM 635 C C . SER A 1 82 ? 9.118 3.964 -2.201 1.00 80.94 82 SER A C 1
ATOM 637 O O . SER A 1 82 ? 9.925 3.242 -2.781 1.00 80.94 82 SER A O 1
ATOM 639 N N . GLN A 1 83 ? 8.812 5.191 -2.627 1.00 84.12 83 GLN A N 1
ATOM 640 C CA . GLN A 1 83 ? 9.440 5.835 -3.780 1.00 84.12 83 GLN A CA 1
ATOM 641 C C . GLN A 1 83 ? 10.976 5.838 -3.692 1.00 84.12 83 GLN A C 1
ATOM 643 O O . GLN A 1 83 ? 11.654 5.629 -4.689 1.00 84.12 83 GLN A O 1
ATOM 648 N N . LYS A 1 84 ? 11.559 6.021 -2.498 1.00 87.44 84 LYS A N 1
ATOM 649 C CA . LYS A 1 84 ? 13.027 6.000 -2.345 1.00 87.44 84 LYS A CA 1
ATOM 650 C C . LYS A 1 84 ? 13.615 4.622 -2.651 1.00 87.44 84 LYS A C 1
ATOM 652 O O . LYS A 1 84 ? 14.714 4.527 -3.190 1.00 87.44 84 LYS A O 1
ATOM 657 N N . GLU A 1 85 ? 12.904 3.562 -2.277 1.00 87.44 85 GLU A N 1
ATOM 658 C CA . GLU A 1 85 ? 13.296 2.185 -2.584 1.00 87.44 85 GLU A CA 1
ATOM 659 C C . GLU A 1 85 ? 13.075 1.884 -4.067 1.00 87.44 85 GLU A C 1
ATOM 661 O O . GLU A 1 85 ? 13.931 1.258 -4.682 1.00 87.44 85 GLU A O 1
ATOM 666 N N . TRP A 1 86 ? 11.993 2.408 -4.650 1.00 91.00 86 TRP A N 1
ATOM 667 C CA . TRP A 1 86 ? 11.707 2.350 -6.082 1.00 91.00 86 TRP A CA 1
ATOM 668 C C . TRP A 1 86 ? 12.819 2.971 -6.933 1.00 91.00 86 TRP A C 1
ATOM 670 O O . TRP A 1 86 ? 13.371 2.307 -7.806 1.00 91.00 86 TRP A O 1
ATOM 680 N N . THR A 1 87 ? 13.230 4.206 -6.634 1.00 91.31 87 THR A N 1
ATOM 681 C CA . THR A 1 87 ? 14.315 4.870 -7.371 1.00 91.31 87 THR A CA 1
ATOM 682 C C . THR A 1 87 ? 15.618 4.081 -7.272 1.00 91.31 87 THR A C 1
ATOM 684 O O . THR A 1 87 ? 16.281 3.869 -8.282 1.00 91.31 87 THR A O 1
ATOM 687 N N . LYS A 1 88 ? 15.968 3.592 -6.073 1.00 92.56 88 LYS A N 1
ATOM 688 C CA . LYS A 1 88 ? 17.161 2.752 -5.875 1.00 92.56 88 LYS A CA 1
ATOM 689 C C . LYS A 1 88 ? 17.082 1.426 -6.624 1.00 92.56 88 LYS A C 1
ATOM 691 O O . LYS A 1 88 ? 18.105 0.929 -7.080 1.00 92.56 88 LYS A O 1
ATOM 696 N N . HIS A 1 89 ? 15.891 0.845 -6.717 1.00 92.81 89 HIS A N 1
ATOM 697 C CA . HIS A 1 89 ? 15.659 -0.379 -7.465 1.00 92.81 89 HIS A CA 1
ATOM 698 C C . HIS A 1 89 ? 15.901 -0.174 -8.962 1.00 92.81 89 HIS A C 1
ATOM 700 O O . HIS A 1 89 ? 16.658 -0.953 -9.537 1.00 92.81 89 HIS A O 1
ATOM 706 N N . LEU A 1 90 ? 15.333 0.883 -9.557 1.00 91.94 90 LEU A N 1
ATOM 707 C CA . LEU A 1 90 ? 15.455 1.170 -10.991 1.00 91.94 90 LEU A CA 1
ATOM 708 C C . LEU A 1 90 ? 16.905 1.383 -11.435 1.00 91.94 90 LEU A C 1
ATOM 710 O O . LEU A 1 90 ? 17.310 0.836 -12.450 1.00 91.94 90 LEU A O 1
ATOM 714 N N . VAL A 1 91 ? 17.701 2.118 -10.652 1.00 94.38 91 VAL A N 1
ATOM 715 C CA . VAL A 1 91 ? 19.129 2.353 -10.958 1.00 94.38 91 VAL A CA 1
ATOM 716 C C . VAL A 1 91 ? 20.038 1.189 -10.542 1.00 94.38 91 VAL A C 1
ATOM 718 O O . VAL A 1 91 ? 21.255 1.243 -10.716 1.00 94.38 91 VAL A O 1
ATOM 721 N N . GLY A 1 92 ? 19.476 0.151 -9.921 1.00 93.56 92 GLY A N 1
ATOM 722 C CA . GLY A 1 92 ? 20.228 -0.962 -9.366 1.00 93.56 92 GLY A CA 1
ATOM 723 C C . GLY A 1 92 ? 20.657 -1.969 -10.432 1.00 93.56 92 GLY A C 1
ATOM 724 O O . GLY A 1 92 ? 19.873 -2.366 -11.293 1.00 93.56 92 GLY A O 1
ATOM 725 N N . GLN A 1 93 ? 21.876 -2.499 -10.293 1.00 93.19 93 GLN A N 1
ATOM 726 C CA . GLN A 1 93 ? 22.446 -3.485 -11.221 1.00 93.19 93 GLN A CA 1
ATOM 727 C C . GLN A 1 93 ? 21.534 -4.702 -11.458 1.00 93.19 93 GLN A C 1
ATOM 729 O O . GLN A 1 93 ? 21.458 -5.225 -12.565 1.00 93.19 93 GLN A O 1
ATOM 734 N N . ARG A 1 94 ? 20.810 -5.147 -10.422 1.00 91.50 94 ARG A N 1
ATOM 735 C CA . ARG A 1 94 ? 19.872 -6.277 -10.517 1.00 91.50 94 ARG A CA 1
ATOM 736 C C . ARG A 1 94 ? 18.726 -6.010 -11.493 1.00 91.50 94 ARG A C 1
ATOM 738 O O . ARG A 1 94 ? 18.363 -6.914 -12.237 1.00 91.50 94 ARG A O 1
ATOM 745 N N . HIS A 1 95 ? 18.173 -4.797 -11.483 1.00 94.00 95 HIS A N 1
ATOM 746 C CA . HIS A 1 95 ? 17.094 -4.417 -12.390 1.00 94.00 95 HIS A CA 1
ATOM 747 C C . HIS A 1 95 ? 17.608 -4.358 -13.833 1.00 94.00 95 HIS A C 1
ATOM 749 O O . HIS A 1 95 ? 17.029 -4.981 -14.718 1.00 94.00 95 HIS A O 1
ATOM 755 N N . HIS A 1 96 ? 18.761 -3.718 -14.052 1.00 93.81 96 HIS A N 1
ATOM 756 C CA . HIS A 1 96 ? 19.394 -3.655 -15.373 1.00 93.81 96 HIS A CA 1
ATOM 757 C C . HIS A 1 96 ? 19.725 -5.038 -15.948 1.00 93.81 96 HIS A C 1
ATOM 759 O O . HIS A 1 96 ? 19.497 -5.280 -17.129 1.00 93.81 96 HIS A O 1
ATOM 765 N N . ASN A 1 97 ? 20.246 -5.954 -15.128 1.00 92.62 97 ASN A N 1
ATOM 766 C CA . ASN A 1 97 ? 20.551 -7.310 -15.580 1.00 92.62 97 ASN A CA 1
ATOM 767 C C . ASN A 1 97 ? 19.274 -8.054 -15.992 1.00 92.62 97 ASN A C 1
ATOM 769 O O . ASN A 1 97 ? 19.246 -8.617 -17.082 1.00 92.62 97 ASN A O 1
ATOM 773 N N . LYS A 1 98 ? 18.201 -7.961 -15.190 1.00 90.44 98 LYS A N 1
ATOM 774 C CA . LYS A 1 98 ? 16.899 -8.530 -15.564 1.00 90.44 98 LYS A CA 1
ATOM 775 C C . LYS A 1 98 ? 16.385 -7.956 -16.882 1.00 90.44 98 LYS A C 1
ATOM 777 O O . LYS A 1 98 ? 15.930 -8.728 -17.713 1.00 90.44 98 LYS A O 1
ATOM 782 N N . LEU A 1 99 ? 16.493 -6.642 -17.105 1.00 90.31 99 LEU A N 1
ATOM 783 C CA . LEU A 1 99 ? 16.094 -6.020 -18.374 1.00 90.31 99 LEU A CA 1
ATOM 784 C C . LEU A 1 99 ? 16.908 -6.538 -19.563 1.00 90.31 99 LEU A C 1
ATOM 786 O O . LEU A 1 99 ? 16.333 -6.796 -20.614 1.00 90.31 99 LEU A O 1
ATOM 790 N N . LYS A 1 100 ? 18.223 -6.732 -19.404 1.00 89.00 100 LYS A N 1
ATOM 791 C CA . LYS A 1 100 ? 19.068 -7.323 -20.454 1.00 89.00 100 LYS A CA 1
ATOM 792 C C . LYS A 1 100 ? 18.658 -8.756 -20.776 1.00 89.00 100 LYS A C 1
ATOM 794 O O . LYS A 1 100 ? 18.548 -9.101 -21.945 1.00 89.00 100 LYS A O 1
ATOM 799 N N . GLU A 1 101 ? 18.407 -9.574 -19.755 1.00 88.31 101 GLU A N 1
ATOM 800 C CA . GLU A 1 101 ? 17.917 -10.944 -19.944 1.00 88.31 101 GLU A CA 1
ATOM 801 C C . GLU A 1 101 ? 16.544 -10.963 -20.621 1.00 88.31 101 GLU A C 1
ATOM 803 O O . GLU A 1 101 ? 16.296 -11.791 -21.492 1.00 88.31 101 GLU A O 1
ATOM 808 N N . TRP A 1 102 ? 15.655 -10.047 -20.237 1.00 87.69 102 TRP A N 1
ATOM 809 C CA . TRP A 1 102 ? 14.337 -9.900 -20.850 1.00 87.69 102 TRP A CA 1
ATOM 810 C C . TRP A 1 102 ? 14.448 -9.499 -22.321 1.00 87.69 102 TRP A C 1
ATOM 812 O O . TRP A 1 102 ? 13.846 -10.141 -23.177 1.00 87.69 102 TRP A O 1
ATOM 822 N N . GLY A 1 103 ? 15.281 -8.499 -22.616 1.00 84.56 103 GLY A N 1
ATOM 823 C CA . GLY A 1 103 ? 15.565 -8.052 -23.976 1.00 84.56 103 GLY A CA 1
ATOM 824 C C . GLY A 1 103 ? 16.147 -9.168 -24.840 1.00 84.56 103 GLY A C 1
ATOM 825 O O . GLY A 1 103 ? 15.657 -9.391 -25.936 1.00 84.56 103 GLY A O 1
ATOM 826 N N . ALA A 1 104 ? 17.110 -9.934 -24.325 1.00 84.75 104 ALA A N 1
ATOM 827 C CA . ALA A 1 104 ? 17.702 -11.057 -25.054 1.00 84.75 104 ALA A CA 1
ATOM 828 C C . ALA A 1 104 ? 16.714 -12.210 -25.311 1.00 84.75 104 ALA A C 1
ATOM 830 O O . ALA A 1 104 ? 16.834 -12.909 -26.313 1.00 84.75 104 ALA A O 1
ATOM 831 N N . LYS A 1 105 ? 15.742 -12.429 -24.413 1.00 82.44 105 LYS A N 1
ATOM 832 C CA . LYS A 1 105 ? 14.692 -13.447 -24.595 1.00 82.44 105 LYS A CA 1
ATOM 833 C C . LYS A 1 105 ? 13.656 -13.033 -25.635 1.00 82.44 105 LYS A C 1
ATOM 835 O O . LYS A 1 105 ? 13.248 -13.868 -26.432 1.00 82.44 105 LYS A O 1
ATOM 840 N N . LEU A 1 106 ? 13.205 -11.780 -25.586 1.00 80.06 106 LEU A N 1
ATOM 841 C CA . LEU A 1 106 ? 12.159 -11.272 -26.477 1.00 80.06 106 LEU A CA 1
ATOM 842 C C . LEU A 1 106 ? 12.696 -10.947 -27.868 1.00 80.06 106 LEU A C 1
ATOM 844 O O . LEU A 1 106 ? 12.018 -11.182 -28.861 1.00 80.06 106 LEU A O 1
ATOM 848 N N . PHE A 1 107 ? 13.922 -10.443 -27.929 1.00 76.38 107 PHE A N 1
ATOM 849 C CA . PHE A 1 107 ? 14.591 -10.070 -29.160 1.00 76.38 107 PHE A CA 1
ATOM 850 C C . PHE A 1 107 ? 15.824 -10.952 -29.306 1.00 76.38 107 PHE A C 1
ATOM 852 O O . PHE A 1 107 ? 16.944 -10.580 -28.953 1.00 76.38 107 PHE A O 1
ATOM 859 N N . THR A 1 108 ? 15.604 -12.152 -29.840 1.00 67.75 108 THR A N 1
ATOM 860 C CA . THR A 1 108 ? 16.665 -13.046 -30.322 1.00 67.75 108 THR A CA 1
ATOM 861 C C . THR A 1 108 ? 17.220 -12.517 -31.646 1.00 67.75 108 THR A C 1
ATOM 863 O O . THR A 1 108 ? 17.289 -13.220 -32.647 1.00 67.75 108 THR A O 1
ATOM 866 N N . THR A 1 109 ? 17.606 -11.244 -31.688 1.00 59.75 109 THR A N 1
ATOM 867 C CA . THR A 1 109 ? 18.241 -10.690 -32.878 1.00 59.75 109 THR A CA 1
ATOM 868 C C . THR A 1 109 ? 19.699 -11.143 -32.864 1.00 59.75 109 THR A C 1
ATOM 870 O O . THR A 1 109 ? 20.520 -10.634 -32.103 1.00 59.75 109 THR A O 1
ATOM 873 N N . SER A 1 110 ? 20.020 -12.154 -33.673 1.00 63.97 110 SER A N 1
ATOM 874 C CA . SER A 1 110 ? 21.368 -12.730 -33.777 1.00 63.97 110 SER A CA 1
ATOM 875 C C . SER A 1 110 ? 22.400 -11.755 -34.356 1.00 63.97 110 SER A C 1
ATOM 877 O O . SER A 1 110 ? 23.600 -12.013 -34.278 1.00 63.97 110 SER A O 1
ATOM 879 N N . SER A 1 111 ? 21.967 -10.644 -34.955 1.00 64.19 111 SER A N 1
ATOM 880 C CA . SER A 1 111 ? 22.816 -9.587 -35.515 1.00 64.19 111 SER A CA 1
ATOM 881 C C . SER A 1 111 ? 22.045 -8.267 -35.573 1.00 64.19 111 SER A C 1
ATOM 883 O O . SER A 1 111 ? 20.833 -8.303 -35.751 1.00 64.19 111 SER A O 1
ATOM 885 N N . PRO A 1 112 ? 22.690 -7.101 -35.399 1.00 68.75 112 PRO A N 1
ATOM 886 C CA . PRO A 1 112 ? 21.999 -5.822 -35.538 1.00 68.75 112 PRO A CA 1
ATOM 887 C C . PRO A 1 112 ? 21.386 -5.723 -36.938 1.00 68.75 112 PRO A C 1
ATOM 889 O O . P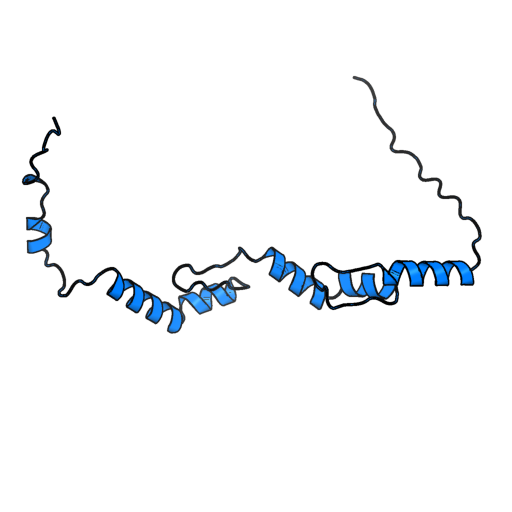RO A 1 112 ? 22.103 -5.891 -37.920 1.00 68.75 112 PRO A O 1
ATOM 892 N N . VAL A 1 113 ? 20.079 -5.459 -37.012 1.00 74.88 113 VAL A N 1
ATOM 893 C CA . VAL A 1 113 ? 19.404 -5.236 -38.293 1.00 74.88 113 VAL A CA 1
ATOM 894 C C . VAL A 1 113 ? 20.010 -3.981 -38.927 1.00 74.88 113 VAL A C 1
ATOM 896 O O . VAL A 1 113 ? 20.158 -2.943 -38.273 1.00 74.88 113 VAL A O 1
ATOM 899 N N . THR A 1 114 ? 20.461 -4.102 -40.165 1.00 79.19 114 THR A N 1
ATOM 900 C CA . THR A 1 114 ? 21.113 -3.016 -40.890 1.00 79.19 114 THR A CA 1
ATOM 901 C C . THR A 1 114 ? 20.073 -2.064 -41.470 1.00 79.19 114 THR A C 1
ATOM 903 O O . THR A 1 114 ? 18.938 -2.444 -41.745 1.00 79.19 114 THR A O 1
ATOM 906 N N . GLN A 1 115 ? 20.468 -0.810 -41.696 1.00 75.56 115 GLN A N 1
ATOM 907 C CA . GLN A 1 115 ? 19.609 0.190 -42.338 1.00 75.56 115 GLN A CA 1
ATOM 908 C C . GLN A 1 115 ? 19.088 -0.297 -43.703 1.00 75.56 115 GLN A C 1
ATOM 910 O O . GLN A 1 115 ? 17.926 -0.083 -44.022 1.00 75.56 115 GLN A O 1
ATOM 915 N N . GLN A 1 116 ? 19.918 -1.028 -44.454 1.00 76.62 116 GLN A N 1
ATOM 916 C CA . GLN A 1 116 ? 19.537 -1.628 -45.734 1.00 76.62 116 GLN A CA 1
ATOM 917 C C . GLN A 1 116 ? 18.466 -2.714 -45.580 1.00 76.62 116 GLN A C 1
ATOM 919 O O . GLN A 1 116 ? 17.572 -2.803 -46.414 1.00 76.62 116 GLN A O 1
ATOM 924 N N . GLU A 1 117 ? 18.521 -3.522 -44.519 1.00 77.81 117 GLU A N 1
ATOM 925 C CA . GLU A 1 117 ? 17.486 -4.521 -44.224 1.00 77.81 117 GLU A CA 1
ATOM 926 C C . GLU A 1 117 ? 16.168 -3.859 -43.808 1.00 77.81 117 GLU A C 1
ATOM 928 O O . GLU A 1 117 ? 15.115 -4.316 -44.229 1.00 77.81 117 GLU A O 1
ATOM 933 N N . ILE A 1 118 ? 16.212 -2.757 -43.049 1.00 78.62 118 ILE A N 1
ATOM 934 C CA . ILE A 1 118 ? 15.011 -1.983 -42.681 1.00 78.62 118 ILE A CA 1
ATOM 935 C C . ILE A 1 118 ? 14.366 -1.361 -43.924 1.00 78.62 118 ILE A C 1
ATOM 937 O O . ILE A 1 118 ? 13.158 -1.450 -44.097 1.00 78.62 118 ILE A O 1
ATOM 941 N N . GLU A 1 119 ? 15.168 -0.756 -44.800 1.00 78.88 119 GLU A N 1
ATOM 942 C CA . GLU A 1 119 ? 14.698 -0.139 -46.050 1.00 78.88 119 GLU A CA 1
ATOM 943 C C . GLU A 1 119 ? 14.166 -1.171 -47.055 1.00 78.88 119 GLU A C 1
ATOM 945 O O . GLU A 1 119 ? 13.336 -0.837 -47.894 1.00 78.88 119 GLU A O 1
ATOM 950 N N . SER A 1 120 ? 14.608 -2.428 -46.952 1.00 72.56 120 SER A N 1
ATOM 951 C CA . SER A 1 120 ? 14.109 -3.540 -47.773 1.00 72.56 120 SER A CA 1
ATOM 952 C C . SER A 1 120 ? 12.799 -4.150 -47.251 1.00 72.56 120 SER A C 1
ATOM 954 O O . SER A 1 120 ? 12.191 -4.943 -47.960 1.00 72.56 120 SER A O 1
ATOM 956 N N . LEU A 1 121 ? 12.370 -3.807 -46.029 1.00 72.12 121 LEU A N 1
ATOM 957 C CA . LEU A 1 121 ? 11.103 -4.240 -45.415 1.00 72.12 121 LEU A CA 1
ATOM 958 C C . LEU A 1 121 ? 9.949 -3.257 -45.687 1.00 72.12 121 LEU A C 1
ATOM 960 O O . LEU A 1 121 ? 8.970 -3.232 -44.949 1.00 72.12 121 LEU A O 1
ATOM 964 N N . ASP A 1 122 ? 10.081 -2.422 -46.715 1.00 70.56 122 ASP A N 1
ATOM 965 C CA . ASP A 1 122 ? 9.025 -1.536 -47.194 1.00 70.56 122 ASP A CA 1
ATOM 966 C C . ASP A 1 122 ? 7.774 -2.349 -47.589 1.00 70.56 122 ASP A C 1
ATOM 968 O O . ASP A 1 122 ? 7.844 -3.274 -48.400 1.00 70.56 122 ASP A O 1
ATOM 972 N N . ASP A 1 123 ? 6.628 -1.995 -46.998 1.00 59.28 123 ASP A N 1
ATOM 973 C CA . ASP A 1 123 ? 5.320 -2.671 -47.098 1.00 59.28 123 ASP A CA 1
ATOM 974 C C . ASP A 1 123 ? 4.745 -2.745 -48.531 1.00 59.28 123 ASP A C 1
ATOM 976 O O . ASP A 1 123 ? 3.662 -3.286 -48.753 1.00 59.28 123 ASP A O 1
ATOM 980 N N . SER A 1 124 ? 5.474 -2.258 -49.536 1.00 61.12 124 SER A N 1
ATOM 981 C CA . SER A 1 124 ? 5.097 -2.283 -50.952 1.00 61.12 124 SER A CA 1
ATOM 982 C C . SER A 1 124 ? 4.975 -3.686 -51.566 1.00 61.12 124 SER A C 1
ATOM 984 O O . SER A 1 124 ? 4.586 -3.794 -52.728 1.00 61.12 124 SER A O 1
ATOM 986 N N . GLN A 1 125 ? 5.319 -4.759 -50.840 1.00 57.88 125 GLN A N 1
ATOM 987 C CA . GLN A 1 125 ? 5.251 -6.145 -51.333 1.00 57.88 125 GLN A CA 1
ATOM 988 C C . GLN A 1 125 ? 4.165 -7.010 -50.664 1.00 57.88 125 GLN A C 1
ATOM 990 O O . GLN A 1 125 ? 4.095 -8.210 -50.931 1.00 57.88 125 GLN A O 1
ATOM 995 N N . PHE A 1 126 ? 3.299 -6.454 -49.814 1.00 55.03 126 PHE A N 1
ATOM 996 C CA . PHE A 1 126 ? 2.156 -7.218 -49.309 1.00 55.03 126 PHE A CA 1
ATOM 997 C C . PHE A 1 126 ? 0.968 -7.067 -50.269 1.00 55.03 126 PHE A C 1
ATOM 999 O O . PHE A 1 126 ? 0.314 -6.028 -50.298 1.00 55.03 126 PHE A O 1
ATOM 1006 N N . GLU A 1 127 ? 0.698 -8.091 -51.083 1.00 64.50 127 GLU A N 1
ATOM 1007 C CA . GLU A 1 127 ? -0.604 -8.201 -51.746 1.00 64.50 127 GLU A CA 1
ATOM 1008 C C . GLU A 1 127 ? -1.655 -8.503 -50.673 1.00 64.50 127 GLU A C 1
ATOM 1010 O O . GLU A 1 127 ? -1.536 -9.480 -49.930 1.00 64.50 127 GLU A O 1
ATOM 1015 N N . GLU A 1 128 ? -2.669 -7.643 -50.573 1.00 63.72 128 GLU A N 1
ATOM 1016 C CA . GLU A 1 128 ? -3.864 -7.921 -49.783 1.00 63.72 128 GLU A CA 1
ATOM 1017 C C . GLU A 1 128 ? -4.524 -9.178 -50.356 1.00 63.72 128 GLU A C 1
ATOM 1019 O O . GLU A 1 128 ? -5.106 -9.165 -51.439 1.00 63.72 128 GLU A O 1
ATOM 1024 N N . ILE A 1 129 ? -4.384 -10.296 -49.647 1.00 70.62 129 ILE A N 1
ATOM 1025 C CA . ILE A 1 129 ? -5.130 -11.509 -49.958 1.00 70.62 129 ILE A CA 1
ATOM 1026 C C . ILE A 1 129 ? -6.548 -11.257 -49.447 1.00 70.62 129 ILE A C 1
ATOM 1028 O O . ILE A 1 129 ? -6.778 -11.234 -48.239 1.00 70.62 129 ILE A O 1
ATOM 1032 N N . GLU A 1 130 ? -7.481 -11.012 -50.363 1.00 66.69 130 GLU A N 1
ATOM 1033 C CA . GLU A 1 130 ? -8.908 -11.010 -50.052 1.00 66.69 130 GLU A CA 1
ATOM 1034 C C . GLU A 1 130 ? -9.326 -12.453 -49.710 1.00 66.69 130 GLU A C 1
ATOM 1036 O O . GLU A 1 130 ? -9.274 -13.342 -50.560 1.00 66.69 130 GLU A O 1
ATOM 1041 N N . ASP A 1 131 ? -9.678 -12.700 -48.444 1.00 58.88 131 ASP A N 1
ATOM 1042 C CA . ASP A 1 131 ? -10.332 -13.939 -48.006 1.00 58.88 131 ASP A CA 1
ATOM 1043 C C . ASP A 1 131 ? -11.742 -14.023 -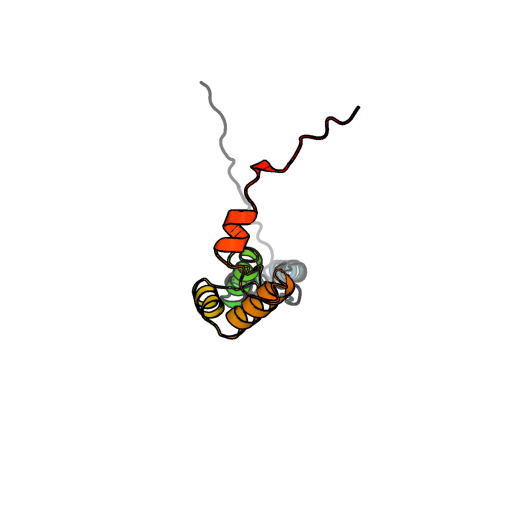48.639 1.00 58.88 131 ASP A C 1
ATOM 1045 O O . ASP A 1 131 ? -12.583 -13.156 -48.380 1.00 58.88 131 ASP A O 1
ATOM 1049 N N . ASP A 1 132 ? -11.982 -15.056 -49.463 1.00 63.62 132 ASP A N 1
ATOM 1050 C CA . ASP A 1 132 ? -13.289 -15.436 -50.052 1.00 63.62 132 ASP A CA 1
ATOM 1051 C C . ASP A 1 132 ? -14.158 -16.243 -49.065 1.00 63.62 132 ASP A C 1
ATOM 1053 O O . ASP A 1 132 ? -13.634 -17.202 -48.442 1.00 63.62 132 ASP A O 1
#

Secondary structure (DSSP, 8-state):
------------------HHHHHHHHHHHHHH---SS-TT---SSHHHHHHHHHSHHHHHHHHHHHTTTS-EETTTTEE-SSHHHHHHHHTSHHHHHHHHHHHHHH---SSPPPHHHHHTT-GGG-------

InterPro domains:
  IPR003604 Matrin/U1-C-like, C2H2-type zinc finger [SM00451] (30-65)
  IPR003604 Matrin/U1-C-like, C2H2-type zinc finger [SM00451] (68-102)
  IPR013087 Zinc finger C2H2-type [PF12874] (34-58)
  IPR013087 Zinc finger C2H2-type [PF12874] (71-95)
  IPR013087 Zinc finger C2H2-type [SM00355] (33-58)
  IPR013087 Zinc finger C2H2-type [SM00355] (71-95)
  IPR036236 Zinc finger C2H2 superfamily [SSF57667] (32-65)
  IPR036236 Zinc finger C2H2 superfamily [SSF57667] (68-103)

pLDDT: mean 77.16, std 14.52, range [39.03, 94.38]

Organism: Acropora cervicornis (NCBI:txid6130)

Foldseek 3Di:
DDDDDDDDDPPPPPDPDDPVVVVVVQQVVQQPDADPLCRVDRGRGPVRVVCCCVDPVSVLSVLQVVQQPPAADPLVRDGDSDPVVNVCCCPDPVSVVSVVVVCCVVDVPVDPQDPVNVVVVPPPPDDPDPDD

Sequence (132 aa):
MADEAASAEENTACTKTSKRKLKRLQVEAASKLRCEVCPDKKFTSLKMYDDHMASKKHLKKKRKKETTDAWVCGACDLTLSSQKEWTKHLVGQRHHNKLKEWGAKLFTTSSPVTQQEIESLDDSQFEEIEDD